Protein AF-D6WTX8-F1 (afdb_monomer_lite)

Structure (mmCIF, N/CA/C/O backbone):
data_AF-D6WTX8-F1
#
_entry.id   AF-D6WTX8-F1
#
loop_
_atom_site.group_PDB
_atom_site.id
_atom_site.type_symbol
_atom_site.label_atom_id
_atom_site.label_alt_id
_atom_site.label_comp_id
_atom_site.label_asym_id
_atom_site.label_entity_id
_atom_site.label_seq_id
_atom_site.pdbx_PDB_ins_code
_atom_site.Cartn_x
_atom_site.Cartn_y
_atom_site.Cartn_z
_atom_site.occupancy
_atom_site.B_iso_or_equiv
_atom_site.auth_seq_id
_atom_site.auth_comp_id
_atom_site.auth_asym_id
_atom_site.auth_atom_id
_atom_site.pdbx_PDB_model_num
ATOM 1 N N . MET A 1 1 ? -0.814 -11.747 -98.737 1.00 41.22 1 MET A N 1
ATOM 2 C CA . MET A 1 1 ? 0.647 -11.643 -98.522 1.00 41.22 1 MET A CA 1
ATOM 3 C C . MET A 1 1 ? 0.944 -10.181 -98.223 1.00 41.22 1 MET A C 1
ATOM 5 O O . MET A 1 1 ? 0.599 -9.370 -99.062 1.00 41.22 1 MET A O 1
ATOM 9 N N . ASN A 1 2 ? 1.437 -9.726 -97.072 1.00 35.12 2 ASN A N 1
ATOM 10 C CA . ASN A 1 2 ? 2.016 -10.358 -95.882 1.00 35.12 2 ASN A CA 1
ATOM 11 C C . ASN A 1 2 ? 1.618 -9.524 -94.640 1.00 35.12 2 ASN A C 1
ATOM 13 O O . ASN A 1 2 ? 1.500 -8.307 -94.771 1.00 35.12 2 ASN A O 1
ATOM 17 N N . PRO A 1 3 ? 1.412 -10.134 -93.459 1.00 41.69 3 PRO A N 1
ATOM 18 C CA . PRO A 1 3 ? 1.120 -9.404 -92.230 1.00 41.69 3 PRO A CA 1
ATOM 19 C C . PRO A 1 3 ? 2.399 -8.768 -91.671 1.00 41.69 3 PRO A C 1
ATOM 21 O O . PRO A 1 3 ? 3.391 -9.450 -91.414 1.00 41.69 3 PRO A O 1
ATOM 24 N N . THR A 1 4 ? 2.372 -7.453 -91.480 1.00 43.94 4 THR A N 1
ATOM 25 C CA . THR A 1 4 ? 3.429 -6.674 -90.830 1.00 43.94 4 THR A CA 1
ATOM 26 C C . THR A 1 4 ? 3.449 -7.023 -89.338 1.00 43.94 4 THR A C 1
ATOM 28 O O . T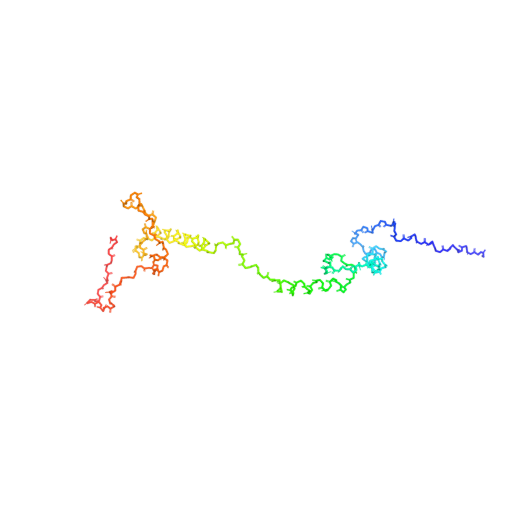HR A 1 4 ? 2.632 -6.536 -88.561 1.00 43.94 4 THR A O 1
ATOM 31 N N . HIS A 1 5 ? 4.338 -7.933 -88.938 1.00 50.25 5 HIS A N 1
ATOM 32 C CA . HIS A 1 5 ? 4.554 -8.289 -87.537 1.00 50.25 5 HIS A CA 1
ATOM 33 C C . HIS A 1 5 ? 5.386 -7.188 -86.866 1.00 50.25 5 HIS A C 1
ATOM 35 O O . HIS A 1 5 ? 6.580 -7.060 -87.130 1.00 50.25 5 HIS A O 1
ATOM 41 N N . TYR A 1 6 ? 4.750 -6.372 -86.027 1.00 44.41 6 TYR A N 1
ATOM 42 C CA . TYR A 1 6 ? 5.460 -5.450 -85.143 1.00 44.41 6 TYR A CA 1
ATOM 43 C C . TYR A 1 6 ? 5.974 -6.228 -83.921 1.00 44.41 6 TYR A C 1
ATOM 45 O O . TYR A 1 6 ? 5.208 -7.016 -83.358 1.00 44.41 6 TYR A O 1
ATOM 53 N N . PRO A 1 7 ? 7.238 -6.040 -83.495 1.00 47.56 7 PRO A N 1
ATOM 54 C CA . PRO A 1 7 ? 7.751 -6.715 -82.310 1.00 47.56 7 PRO A CA 1
ATOM 55 C C . PRO A 1 7 ? 6.982 -6.251 -81.062 1.00 47.56 7 PRO A C 1
ATOM 57 O O . PRO A 1 7 ? 6.573 -5.086 -81.000 1.00 47.56 7 PRO A O 1
ATOM 60 N N . PRO A 1 8 ? 6.779 -7.129 -80.060 1.00 54.62 8 PRO A N 1
ATOM 61 C CA . PRO A 1 8 ? 6.147 -6.737 -78.808 1.00 54.62 8 PRO A CA 1
ATOM 62 C C . PRO A 1 8 ? 6.948 -5.592 -78.187 1.00 54.62 8 PRO A C 1
ATOM 64 O O . PRO A 1 8 ? 8.168 -5.685 -78.038 1.00 54.62 8 PRO A O 1
ATOM 67 N N . ALA A 1 9 ? 6.254 -4.493 -77.878 1.00 51.19 9 ALA A N 1
ATOM 68 C CA . ALA A 1 9 ? 6.852 -3.329 -77.248 1.00 51.19 9 ALA A CA 1
ATOM 69 C C . ALA A 1 9 ? 7.628 -3.774 -76.003 1.00 51.19 9 ALA A C 1
ATOM 71 O O . ALA A 1 9 ? 7.082 -4.457 -75.136 1.00 51.19 9 ALA A O 1
ATOM 72 N N . ILE A 1 10 ? 8.904 -3.391 -75.934 1.00 52.38 10 ILE A N 1
ATOM 73 C CA . ILE A 1 10 ? 9.725 -3.528 -74.734 1.00 52.38 10 ILE A CA 1
ATOM 74 C C . ILE A 1 10 ? 8.992 -2.738 -73.652 1.00 52.38 10 ILE A C 1
ATOM 76 O O . ILE A 1 10 ? 8.965 -1.507 -73.690 1.00 52.38 10 ILE A O 1
ATOM 80 N N . THR A 1 11 ? 8.316 -3.437 -72.741 1.00 55.84 11 THR A N 1
ATOM 81 C CA . THR A 1 11 ? 7.625 -2.805 -71.619 1.00 55.84 11 THR A CA 1
ATOM 82 C C . THR A 1 11 ? 8.656 -1.985 -70.847 1.00 55.84 11 THR A C 1
ATOM 84 O O . THR A 1 11 ? 9.680 -2.556 -70.453 1.00 55.84 11 THR A O 1
ATOM 87 N N . PRO A 1 12 ? 8.447 -0.669 -70.666 1.00 48.75 12 PRO A N 1
ATOM 88 C CA . PRO A 1 12 ? 9.404 0.169 -69.965 1.00 48.75 12 PRO A CA 1
ATOM 89 C C . PRO A 1 12 ? 9.623 -0.401 -68.566 1.00 48.75 12 PRO A C 1
ATOM 91 O O . PRO A 1 12 ? 8.673 -0.760 -67.869 1.00 48.75 12 PRO A O 1
ATOM 94 N N . GLY A 1 13 ? 10.899 -0.551 -68.212 1.00 58.97 13 GLY A N 1
ATOM 95 C CA . GLY A 1 13 ? 11.323 -1.169 -66.968 1.00 58.97 13 GLY A CA 1
ATOM 96 C C . GLY A 1 13 ? 10.652 -0.541 -65.749 1.00 58.97 13 GLY A C 1
ATOM 97 O O . GLY A 1 13 ? 10.348 0.649 -65.719 1.00 58.97 13 GLY A O 1
ATOM 98 N N . PHE A 1 14 ? 10.482 -1.399 -64.750 1.00 51.75 14 PHE A N 1
ATOM 99 C CA . PHE A 1 14 ? 9.812 -1.293 -63.455 1.00 51.75 14 PHE A CA 1
ATOM 100 C C . PHE A 1 14 ? 9.832 0.080 -62.713 1.00 51.75 14 PHE A C 1
ATOM 102 O O . PHE A 1 14 ? 9.002 0.337 -61.848 1.00 51.75 14 PHE A O 1
ATOM 109 N N . MET A 1 15 ? 10.722 1.013 -63.050 1.00 48.97 15 MET A N 1
ATOM 110 C CA . MET A 1 15 ? 11.019 2.244 -62.297 1.00 48.97 15 MET A CA 1
ATOM 111 C C . MET A 1 15 ? 10.217 3.479 -62.761 1.00 48.97 15 MET A C 1
ATOM 113 O O . MET A 1 15 ? 10.764 4.575 -62.868 1.00 48.97 15 MET A O 1
ATOM 117 N N . GLY A 1 16 ? 8.928 3.320 -63.068 1.00 52.28 16 GLY A N 1
ATOM 118 C CA . GLY A 1 16 ? 8.083 4.444 -63.511 1.00 52.28 16 GLY A CA 1
ATOM 119 C C . GLY A 1 16 ? 6.596 4.143 -63.700 1.00 52.28 16 GLY A C 1
ATOM 120 O O . GLY A 1 16 ? 5.842 5.025 -64.106 1.00 52.28 16 GLY A O 1
ATOM 121 N N . VAL A 1 17 ? 6.155 2.915 -63.416 1.00 56.66 17 VAL A N 1
ATOM 122 C CA . VAL A 1 17 ? 4.743 2.532 -63.517 1.00 56.66 17 VAL A CA 1
ATOM 123 C C . VAL A 1 17 ? 4.066 2.808 -62.176 1.00 56.66 17 VAL A C 1
ATOM 125 O O . VAL A 1 17 ? 4.542 2.362 -61.132 1.00 56.66 17 VAL A O 1
ATOM 128 N N . SER A 1 18 ? 2.963 3.563 -62.196 1.00 54.81 18 SER A N 1
ATOM 129 C CA . SER A 1 18 ? 2.137 3.780 -61.003 1.00 54.81 18 SER A CA 1
ATOM 130 C C . SER A 1 18 ? 1.661 2.421 -60.474 1.00 54.81 18 SER A C 1
ATOM 132 O O . SER A 1 18 ? 1.170 1.621 -61.279 1.00 54.81 18 SER A O 1
ATOM 134 N N . PRO A 1 19 ? 1.812 2.120 -59.169 1.00 57.53 19 PRO A N 1
ATOM 135 C CA . PRO A 1 19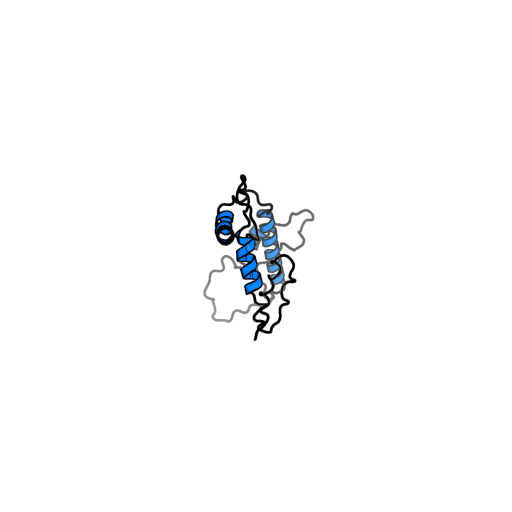 ? 1.370 0.843 -58.628 1.00 57.53 19 PRO A CA 1
ATOM 136 C C . PRO A 1 19 ? -0.117 0.626 -58.949 1.00 57.53 19 PRO A C 1
ATOM 138 O O . PRO A 1 19 ? -0.894 1.588 -58.915 1.00 57.53 19 PRO A O 1
ATOM 141 N N . PRO A 1 20 ? -0.531 -0.612 -59.275 1.00 59.06 20 PRO A N 1
ATOM 142 C CA . PRO A 1 20 ? -1.928 -0.890 -59.571 1.00 59.06 20 PRO A CA 1
ATOM 143 C C . PRO A 1 20 ? -2.787 -0.496 -58.363 1.00 59.06 20 PRO A C 1
ATOM 145 O O . PRO A 1 20 ? -2.469 -0.831 -57.220 1.00 59.06 20 PRO A O 1
ATOM 148 N N . HIS A 1 21 ? -3.858 0.260 -58.613 1.00 55.19 21 HIS A N 1
ATOM 149 C CA . HIS A 1 21 ? -4.823 0.616 -57.577 1.00 55.19 21 HIS A CA 1
ATOM 150 C C . HIS A 1 21 ? -5.510 -0.664 -57.093 1.00 55.19 21 HIS A C 1
ATOM 152 O O . HIS A 1 21 ? -5.748 -1.572 -57.887 1.00 55.19 21 HIS A O 1
ATOM 158 N N . SER A 1 22 ? -5.801 -0.765 -55.791 1.00 48.84 22 SER A N 1
ATOM 159 C CA . SER A 1 22 ? -6.440 -1.954 -55.223 1.00 48.84 22 SER A CA 1
ATOM 160 C C . SER A 1 22 ? -7.872 -2.079 -55.750 1.00 48.84 22 SER A C 1
ATOM 162 O O . SER A 1 22 ? -8.820 -1.577 -55.149 1.00 48.84 22 SER A O 1
ATOM 164 N N . SER A 1 23 ? -8.030 -2.715 -56.904 1.00 50.12 23 SER A N 1
ATOM 165 C CA . SER A 1 23 ? -9.325 -3.115 -57.427 1.00 50.12 23 SER A CA 1
ATOM 166 C C . SER A 1 23 ? -9.734 -4.411 -56.732 1.00 50.12 23 SER A C 1
ATOM 168 O O . SER A 1 23 ? -8.972 -5.374 -56.672 1.00 50.12 23 SER A O 1
ATOM 170 N N . THR A 1 24 ? -10.945 -4.448 -56.181 1.00 54.03 24 THR A N 1
ATOM 171 C CA . THR A 1 24 ? -11.583 -5.675 -55.673 1.00 54.03 24 THR A CA 1
ATOM 172 C C . THR A 1 24 ? -11.897 -6.670 -56.794 1.00 54.03 24 THR A C 1
ATOM 174 O O . THR A 1 24 ? -12.244 -7.819 -56.520 1.00 54.03 24 THR A O 1
ATOM 177 N N . TYR A 1 25 ? -11.761 -6.251 -58.054 1.00 52.72 25 TYR A N 1
ATOM 178 C CA . TYR A 1 25 ? -11.891 -7.104 -59.223 1.00 52.72 25 TYR A CA 1
ATOM 179 C C . TYR A 1 25 ? -10.549 -7.764 -59.544 1.00 52.72 25 TYR A C 1
ATOM 181 O O . TYR A 1 25 ? -9.503 -7.122 -59.511 1.00 52.72 25 TYR A O 1
ATOM 189 N N . ARG A 1 26 ? -10.577 -9.072 -59.828 1.00 53.00 26 ARG A N 1
ATOM 190 C CA . ARG A 1 26 ? -9.392 -9.895 -60.102 1.00 53.00 26 ARG A CA 1
ATOM 191 C C . ARG A 1 26 ? -8.774 -9.487 -61.447 1.00 53.00 26 ARG A C 1
ATOM 193 O O . ARG A 1 26 ? -8.987 -10.156 -62.454 1.00 53.00 26 ARG A O 1
ATOM 200 N N . ASP A 1 27 ? -8.027 -8.388 -61.450 1.00 52.47 27 ASP A N 1
ATOM 201 C CA . ASP A 1 27 ? -7.265 -7.933 -62.606 1.00 52.47 27 ASP A CA 1
ATOM 202 C C . ASP A 1 27 ? -6.103 -8.905 -62.866 1.00 52.47 27 ASP A C 1
ATOM 204 O O . ASP A 1 27 ? -5.248 -9.088 -61.992 1.00 52.47 27 ASP A O 1
ATOM 208 N N . PRO A 1 28 ? -6.019 -9.523 -64.058 1.00 52.81 28 PRO A N 1
ATOM 209 C CA . PRO A 1 28 ? -4.962 -10.484 -64.379 1.00 52.81 28 PRO A CA 1
ATOM 210 C C . PRO A 1 28 ? -3.565 -9.842 -64.410 1.00 52.81 28 PRO A C 1
ATOM 212 O O . PRO A 1 28 ? -2.572 -10.534 -64.199 1.00 52.81 28 PRO A O 1
ATOM 215 N N . ASN A 1 29 ? -3.492 -8.518 -64.591 1.00 51.09 29 ASN A N 1
ATOM 216 C CA . ASN A 1 29 ? -2.241 -7.760 -64.686 1.00 51.09 29 ASN A CA 1
ATOM 217 C C . ASN A 1 29 ? -1.962 -6.855 -63.469 1.00 51.09 29 ASN A C 1
ATOM 219 O O . ASN A 1 29 ? -0.891 -6.260 -63.391 1.00 51.09 29 ASN A O 1
ATOM 223 N N . GLY A 1 30 ? -2.902 -6.744 -62.523 1.00 55.56 30 GLY A N 1
ATOM 224 C CA . GLY A 1 30 ? -2.836 -5.830 -61.370 1.00 55.56 30 GLY A CA 1
ATOM 225 C C . GLY A 1 30 ? -2.748 -6.543 -60.020 1.00 55.56 30 GLY A C 1
ATOM 226 O O . GLY A 1 30 ? -3.145 -5.992 -58.999 1.00 55.56 30 GLY A O 1
ATOM 227 N N . SER A 1 31 ? -2.304 -7.799 -60.008 1.00 59.75 31 SER A N 1
ATOM 228 C CA . SER A 1 31 ? -2.349 -8.641 -58.812 1.00 59.75 31 SER A CA 1
ATOM 229 C C . SER A 1 31 ? -1.149 -8.411 -57.881 1.00 59.75 31 SER A C 1
ATOM 231 O O . SER A 1 31 ? -0.123 -7.868 -58.290 1.00 59.75 31 SER A O 1
ATOM 233 N N . MET A 1 32 ? -1.249 -8.903 -56.639 1.00 62.34 32 MET A N 1
ATOM 234 C CA . MET A 1 32 ? -0.165 -9.030 -55.644 1.00 62.34 32 MET A CA 1
ATOM 235 C C . MET A 1 32 ? 1.184 -9.494 -56.245 1.00 62.34 32 MET A C 1
ATOM 237 O O . MET A 1 32 ? 2.244 -9.157 -55.715 1.00 62.34 32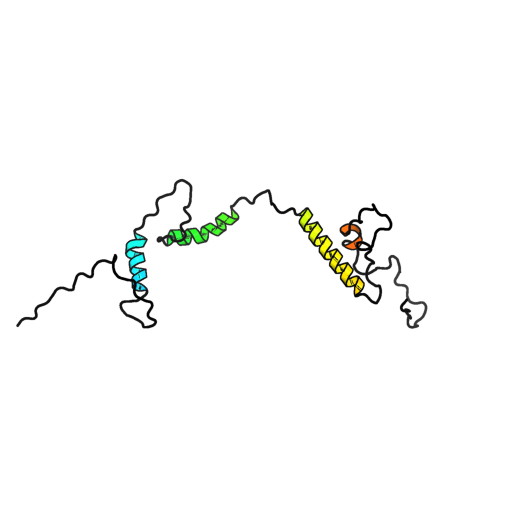 MET A O 1
ATOM 241 N N . SER A 1 33 ? 1.153 -10.209 -57.377 1.00 63.69 33 SER A N 1
ATOM 242 C CA . SER A 1 33 ? 2.321 -10.562 -58.189 1.00 63.69 33 SER A CA 1
ATOM 243 C C . SER A 1 33 ? 3.214 -9.370 -58.556 1.00 63.69 33 SER A C 1
ATOM 245 O O . SER A 1 33 ? 4.428 -9.536 -58.580 1.00 63.69 33 SER A O 1
ATOM 247 N N . TYR A 1 34 ? 2.666 -8.169 -58.776 1.00 69.75 34 TYR A N 1
ATOM 248 C CA . TYR A 1 34 ? 3.445 -6.951 -59.038 1.00 69.75 34 TYR A CA 1
ATOM 249 C C . TYR A 1 34 ? 4.419 -6.649 -57.890 1.00 69.75 34 TYR A C 1
ATOM 251 O O . TYR A 1 34 ? 5.629 -6.536 -58.093 1.00 69.75 34 TYR A O 1
ATOM 259 N N . PHE A 1 35 ? 3.902 -6.594 -56.661 1.00 68.38 35 PHE A N 1
ATOM 260 C CA . PHE A 1 35 ? 4.707 -6.315 -55.472 1.00 68.38 35 PHE A CA 1
ATOM 261 C C . PHE A 1 35 ? 5.638 -7.480 -55.121 1.00 68.38 35 PHE A C 1
ATOM 263 O O . PHE A 1 35 ? 6.759 -7.258 -54.664 1.00 68.38 35 PHE A O 1
ATOM 270 N N . GLN A 1 36 ? 5.203 -8.719 -55.365 1.00 69.81 36 GLN A N 1
ATOM 271 C CA . GLN A 1 36 ? 6.034 -9.908 -55.167 1.00 69.81 36 GLN A CA 1
ATOM 272 C C . GLN A 1 36 ? 7.216 -9.945 -56.143 1.00 69.81 36 GLN A C 1
ATOM 274 O O . GLN A 1 36 ? 8.345 -10.165 -55.712 1.00 69.81 36 GLN A O 1
ATOM 279 N N . ASN A 1 37 ? 6.992 -9.658 -57.428 1.00 70.88 37 ASN A N 1
ATOM 280 C CA . ASN A 1 37 ? 8.046 -9.614 -58.441 1.00 70.88 37 ASN A CA 1
ATOM 281 C C . ASN A 1 37 ? 9.038 -8.486 -58.160 1.00 70.88 37 ASN A C 1
ATOM 283 O O . ASN A 1 37 ? 10.241 -8.729 -58.174 1.00 70.88 37 ASN A O 1
ATOM 287 N N . TYR A 1 38 ? 8.557 -7.295 -57.790 1.00 72.31 38 TYR A N 1
ATOM 288 C CA . TYR A 1 38 ? 9.440 -6.203 -57.375 1.00 72.31 38 TYR A CA 1
ATOM 289 C C . TYR A 1 38 ? 10.336 -6.588 -56.203 1.00 72.31 38 TYR A C 1
ATOM 291 O O . TYR A 1 38 ? 11.547 -6.352 -56.207 1.00 72.31 38 TYR A O 1
ATOM 299 N N . ARG A 1 39 ? 9.729 -7.201 -55.182 1.00 69.62 39 ARG A N 1
ATOM 300 C CA . ARG A 1 39 ? 10.445 -7.641 -53.992 1.00 69.62 39 ARG A CA 1
ATOM 301 C C . ARG A 1 39 ? 11.495 -8.697 -54.345 1.00 69.62 39 ARG A C 1
ATOM 303 O O . ARG A 1 39 ? 12.624 -8.621 -53.867 1.00 69.62 39 ARG A O 1
ATOM 310 N N . ASN A 1 40 ? 11.146 -9.637 -55.215 1.00 69.38 40 ASN A N 1
ATOM 311 C CA . ASN A 1 40 ? 12.044 -10.699 -55.651 1.00 69.38 40 ASN A CA 1
ATOM 312 C C . ASN A 1 40 ? 13.152 -10.205 -56.587 1.00 69.38 40 ASN A C 1
ATOM 314 O O . ASN A 1 40 ? 14.225 -10.800 -56.594 1.00 69.38 40 ASN A O 1
ATOM 318 N N . GLU A 1 41 ? 12.934 -9.138 -57.354 1.00 73.31 41 GLU A N 1
ATOM 319 C CA . GLU A 1 41 ? 13.908 -8.644 -58.331 1.00 73.31 41 GLU A CA 1
ATOM 320 C C . GLU A 1 41 ? 14.829 -7.552 -57.772 1.00 73.31 41 GLU A C 1
ATOM 322 O O . GLU A 1 41 ? 16.037 -7.591 -58.000 1.00 73.31 41 GLU A O 1
ATOM 327 N N . HIS A 1 42 ? 14.284 -6.584 -57.034 1.00 71.94 42 HIS A N 1
ATOM 328 C CA . HIS A 1 42 ? 15.024 -5.397 -56.598 1.00 71.94 42 HIS A CA 1
ATOM 329 C C . HIS A 1 42 ? 15.375 -5.432 -55.113 1.00 71.94 42 HIS A C 1
ATOM 331 O O . HIS A 1 42 ? 16.513 -5.143 -54.744 1.00 71.94 42 HIS A O 1
ATOM 337 N N . LEU A 1 43 ? 14.424 -5.812 -54.257 1.00 67.81 43 LEU A N 1
ATOM 338 C CA . LEU A 1 43 ? 14.655 -5.846 -52.813 1.00 67.81 43 LEU A CA 1
ATOM 339 C C . LEU A 1 43 ? 15.584 -7.008 -52.422 1.00 67.81 43 LEU A C 1
ATOM 341 O O . LEU A 1 43 ? 16.463 -6.825 -51.585 1.00 67.81 43 LEU A O 1
ATOM 345 N N . SER A 1 44 ? 15.475 -8.169 -53.075 1.00 65.44 44 SER A N 1
ATOM 346 C CA . SER A 1 44 ? 16.376 -9.318 -52.860 1.00 65.44 44 SER A CA 1
ATOM 347 C C . SER A 1 44 ? 17.858 -9.001 -53.122 1.00 65.44 44 SER A C 1
ATOM 349 O O . SER A 1 44 ? 18.733 -9.564 -52.464 1.00 65.44 44 SER A O 1
ATOM 351 N N . ARG A 1 45 ? 18.141 -8.075 -54.051 1.00 69.44 45 ARG A N 1
ATOM 352 C CA . ARG A 1 45 ? 19.495 -7.636 -54.424 1.00 69.44 45 ARG A CA 1
ATOM 353 C C . ARG A 1 45 ? 20.069 -6.585 -53.473 1.00 69.44 45 ARG A C 1
ATOM 355 O O . ARG A 1 45 ? 21.255 -6.276 -53.563 1.00 69.44 45 ARG A O 1
ATOM 362 N N . MET A 1 46 ? 19.267 -6.021 -52.567 1.00 68.81 46 MET A N 1
ATOM 363 C CA . MET A 1 46 ? 19.772 -5.068 -51.583 1.00 68.81 46 MET A CA 1
ATOM 364 C C . MET A 1 46 ? 20.689 -5.779 -50.581 1.00 68.81 46 MET A C 1
ATOM 366 O O . MET A 1 46 ? 20.273 -6.633 -49.793 1.00 68.81 46 MET A O 1
ATOM 370 N N . HIS A 1 47 ? 21.962 -5.399 -50.597 1.00 64.19 47 HIS A N 1
ATOM 371 C CA . HIS A 1 47 ? 22.924 -5.805 -49.585 1.00 64.19 47 HIS A CA 1
ATOM 372 C C . HIS A 1 47 ? 22.815 -4.867 -48.379 1.00 64.19 47 HIS A C 1
ATOM 374 O O . HIS A 1 47 ? 23.083 -3.675 -48.486 1.00 64.19 47 HIS A O 1
ATOM 380 N N . SER A 1 48 ? 22.434 -5.406 -47.219 1.00 63.69 48 SER A N 1
ATOM 381 C CA . SER A 1 48 ? 22.667 -4.736 -45.940 1.00 63.69 48 SER A CA 1
ATOM 382 C C . SER A 1 48 ? 24.169 -4.755 -45.653 1.00 63.69 48 SER A C 1
ATOM 384 O O . SER A 1 48 ? 24.793 -5.815 -45.748 1.00 63.69 48 SER A O 1
ATOM 386 N N . LEU A 1 49 ? 24.749 -3.604 -45.322 1.00 62.03 49 LEU A N 1
ATOM 387 C CA . LEU A 1 49 ? 26.156 -3.525 -44.932 1.00 62.03 49 LEU A CA 1
ATOM 388 C C . LEU A 1 49 ? 26.382 -4.322 -43.634 1.00 62.03 49 LEU A C 1
ATOM 390 O O . LEU A 1 49 ? 25.512 -4.289 -42.760 1.00 62.03 49 LEU A O 1
ATOM 394 N N . PRO A 1 50 ? 27.512 -5.037 -43.483 1.00 57.16 50 PRO A N 1
ATOM 395 C CA . PRO A 1 50 ? 27.883 -5.604 -42.193 1.00 57.16 50 PRO A CA 1
ATOM 396 C C . PRO A 1 50 ? 28.135 -4.451 -41.213 1.00 57.16 50 PRO A C 1
ATOM 398 O O . PRO A 1 50 ? 28.906 -3.540 -41.508 1.00 57.16 50 PRO A O 1
ATOM 401 N N . TYR A 1 51 ? 27.454 -4.460 -40.069 1.00 63.97 51 TYR A N 1
ATOM 402 C CA . TYR A 1 51 ? 27.657 -3.467 -39.017 1.00 63.97 51 TYR A CA 1
ATOM 403 C C . TYR A 1 51 ? 28.573 -4.044 -37.947 1.00 63.97 51 TYR A C 1
ATOM 405 O O . TYR A 1 51 ? 28.283 -5.073 -37.346 1.00 63.97 51 TYR A O 1
ATOM 413 N N . GLU A 1 52 ? 29.699 -3.376 -37.723 1.00 64.75 52 GLU A N 1
ATOM 414 C CA . GLU A 1 52 ? 30.762 -3.863 -36.838 1.00 64.75 52 GLU A CA 1
ATOM 415 C C . GLU A 1 52 ? 30.388 -3.810 -35.349 1.00 64.75 52 GLU A C 1
ATOM 417 O O . GLU A 1 52 ? 31.003 -4.489 -34.533 1.00 64.75 52 GLU A O 1
ATOM 422 N N . TRP A 1 53 ? 29.353 -3.047 -34.985 1.00 65.31 53 TRP A N 1
ATOM 423 C CA . TRP A 1 53 ? 28.929 -2.849 -33.594 1.00 65.31 53 TRP A CA 1
ATOM 424 C C . TRP A 1 53 ? 27.684 -3.666 -33.209 1.00 65.31 53 TRP A C 1
ATOM 426 O O . TRP A 1 53 ? 27.075 -3.412 -32.169 1.00 65.31 53 TRP A O 1
ATOM 436 N N . GLY A 1 54 ? 27.306 -4.657 -34.025 1.00 63.28 54 GLY A N 1
ATOM 437 C CA . GLY A 1 54 ? 26.272 -5.644 -33.700 1.00 63.28 54 GLY A CA 1
ATOM 438 C C . GLY A 1 54 ? 25.183 -5.795 -34.762 1.00 63.28 54 GLY A C 1
ATOM 439 O O . GLY A 1 54 ? 25.367 -5.462 -35.929 1.00 63.28 54 GLY A O 1
ATOM 440 N N . ASP A 1 55 ? 24.023 -6.308 -34.353 1.00 60.97 55 ASP A N 1
ATOM 441 C CA . ASP A 1 55 ? 22.878 -6.457 -35.252 1.00 60.97 55 ASP A CA 1
ATOM 442 C C . ASP A 1 55 ? 22.199 -5.104 -35.487 1.00 60.97 55 ASP A C 1
ATOM 444 O O . ASP A 1 55 ? 21.660 -4.485 -34.562 1.00 60.97 55 ASP A O 1
ATOM 448 N N . ILE A 1 56 ? 22.171 -4.661 -36.746 1.00 61.44 56 ILE A N 1
ATOM 449 C CA . ILE A 1 56 ? 21.295 -3.567 -37.164 1.00 61.44 56 ILE A CA 1
ATOM 450 C C . ILE A 1 56 ? 19.865 -4.109 -37.109 1.00 61.44 56 ILE A C 1
ATOM 452 O O . ILE A 1 56 ? 19.484 -4.958 -37.918 1.00 61.44 56 ILE A O 1
ATOM 456 N N . HIS A 1 57 ? 19.054 -3.630 -36.168 1.00 59.25 57 HIS A N 1
ATOM 457 C CA . HIS A 1 57 ? 17.626 -3.926 -36.180 1.00 59.25 57 HIS A CA 1
ATOM 458 C C . HIS A 1 57 ? 16.977 -3.175 -37.349 1.00 59.25 57 HIS A C 1
ATOM 460 O O . HIS A 1 57 ? 16.599 -2.010 -37.235 1.00 59.25 57 HIS A O 1
ATO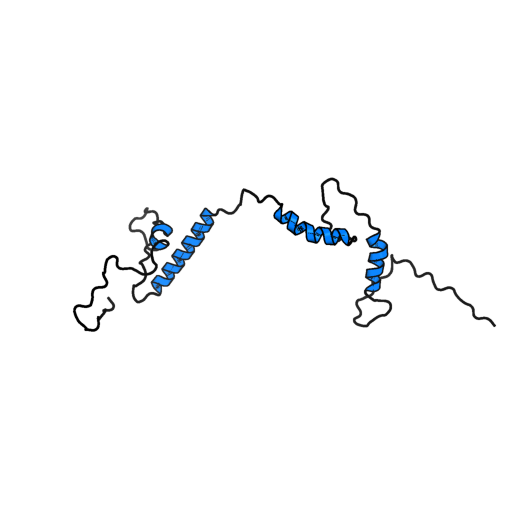M 466 N N . ILE A 1 58 ? 16.891 -3.838 -38.499 1.00 62.44 58 ILE A N 1
ATOM 467 C CA . ILE A 1 58 ? 16.195 -3.325 -39.677 1.00 62.44 58 ILE A CA 1
ATOM 468 C C . ILE A 1 58 ? 14.770 -3.880 -39.631 1.00 62.44 58 ILE A C 1
ATOM 470 O O . ILE A 1 58 ? 14.548 -5.048 -39.953 1.00 62.44 58 ILE A O 1
ATOM 474 N N . GLU A 1 59 ? 13.810 -3.039 -39.236 1.00 59.16 59 GLU A N 1
ATOM 475 C CA . GLU A 1 59 ? 12.378 -3.389 -39.177 1.00 59.16 59 GLU A CA 1
ATOM 476 C C . GLU A 1 59 ? 11.860 -3.932 -40.515 1.00 59.16 59 GLU A C 1
ATOM 478 O O . GLU A 1 59 ? 11.087 -4.887 -40.559 1.00 59.16 59 GLU A O 1
ATOM 483 N N . TYR A 1 60 ? 12.354 -3.366 -41.617 1.00 59.81 60 TYR A N 1
ATOM 484 C CA . TYR A 1 60 ? 11.970 -3.728 -42.975 1.00 59.81 60 TYR A CA 1
ATOM 485 C C . TYR A 1 60 ? 13.180 -4.239 -43.753 1.00 59.81 60 TYR A C 1
ATOM 487 O O . TYR A 1 60 ? 13.702 -3.571 -44.644 1.00 59.81 60 TYR A O 1
ATOM 495 N N . THR A 1 61 ? 13.660 -5.433 -43.398 1.00 65.38 61 THR A N 1
ATOM 496 C CA . THR A 1 61 ? 14.694 -6.108 -44.190 1.00 65.38 61 THR A CA 1
ATOM 497 C C . THR A 1 61 ? 14.075 -6.837 -45.391 1.00 65.38 61 THR A C 1
ATOM 499 O O . THR A 1 61 ? 13.042 -7.512 -45.269 1.00 65.38 61 THR A O 1
ATOM 502 N N . PRO A 1 62 ? 14.685 -6.728 -46.580 1.00 64.75 62 PRO A N 1
ATOM 503 C CA . PRO A 1 62 ? 14.226 -7.460 -47.747 1.00 64.75 62 PRO A CA 1
ATOM 504 C C . PRO A 1 62 ? 14.646 -8.937 -47.729 1.00 64.75 62 PRO A C 1
ATOM 506 O O . PRO A 1 62 ? 14.049 -9.746 -48.441 1.00 64.75 62 PRO A O 1
ATOM 509 N N . LYS A 1 63 ? 15.620 -9.310 -46.885 1.00 67.69 63 LYS A N 1
ATOM 510 C CA . LYS A 1 63 ? 16.083 -10.692 -46.708 1.00 67.69 63 LYS A CA 1
ATOM 511 C C . LYS A 1 63 ? 15.212 -11.420 -45.687 1.00 67.69 63 LYS A C 1
ATOM 513 O O . LYS A 1 63 ? 15.161 -11.031 -44.520 1.00 67.69 63 LYS A O 1
ATOM 518 N N . ALA A 1 64 ? 14.559 -12.494 -46.128 1.00 68.81 64 ALA A N 1
ATOM 519 C CA . ALA A 1 64 ? 13.680 -13.305 -45.285 1.00 68.81 64 ALA A CA 1
ATOM 520 C C . ALA A 1 64 ? 14.419 -13.905 -44.076 1.00 68.81 64 ALA A C 1
ATOM 522 O O . ALA A 1 64 ? 13.884 -13.882 -42.970 1.00 68.81 64 ALA A O 1
ATOM 523 N N . ASP A 1 65 ? 15.666 -14.342 -44.262 1.00 69.69 65 ASP A N 1
ATOM 524 C CA . ASP A 1 65 ? 16.477 -14.948 -43.198 1.00 69.69 65 ASP A CA 1
ATOM 525 C C . ASP A 1 65 ? 16.729 -13.974 -42.041 1.00 69.69 65 ASP A C 1
ATOM 527 O O . ASP A 1 65 ? 16.576 -14.336 -40.879 1.00 69.69 65 ASP A O 1
ATOM 531 N N . ILE A 1 66 ? 17.026 -12.706 -42.351 1.00 69.25 66 ILE A N 1
ATOM 532 C CA . ILE A 1 66 ? 17.237 -11.650 -41.349 1.00 69.25 66 ILE A CA 1
ATOM 533 C C . ILE A 1 66 ? 15.913 -11.300 -40.651 1.00 69.25 66 ILE A C 1
ATOM 535 O O . ILE A 1 66 ? 15.894 -11.058 -39.448 1.00 69.25 66 ILE A O 1
ATOM 539 N N . ALA A 1 67 ? 14.788 -11.307 -41.374 1.00 69.19 67 ALA A N 1
ATOM 540 C CA . ALA A 1 67 ? 13.474 -11.036 -40.786 1.00 69.19 67 ALA A CA 1
ATOM 541 C C . ALA A 1 67 ? 13.063 -12.124 -39.778 1.00 69.19 67 ALA A C 1
ATOM 543 O O . ALA A 1 67 ? 12.539 -11.824 -38.702 1.00 69.19 67 ALA A O 1
ATOM 544 N N . LEU A 1 68 ? 13.325 -13.389 -40.120 1.00 70.00 68 LEU A N 1
ATOM 545 C CA . LEU A 1 68 ? 13.106 -14.535 -39.240 1.00 70.00 68 LEU A CA 1
ATOM 546 C C . LEU A 1 68 ? 14.046 -14.484 -38.032 1.00 70.00 68 LEU A C 1
ATOM 548 O O . LEU A 1 68 ? 13.592 -14.660 -36.900 1.00 70.00 68 LEU A O 1
ATOM 552 N N . LEU A 1 69 ? 15.322 -14.173 -38.268 1.00 69.06 69 LEU A N 1
ATOM 553 C CA . LEU A 1 69 ? 16.337 -14.031 -37.231 1.00 69.06 69 LEU A CA 1
ATOM 554 C C . LEU A 1 69 ? 15.970 -12.928 -36.228 1.00 69.06 69 LEU A C 1
ATOM 556 O O . LEU A 1 69 ? 15.976 -13.184 -35.030 1.00 69.06 69 LEU A O 1
ATOM 560 N N . ASN A 1 70 ? 15.539 -11.749 -36.689 1.00 67.38 70 ASN A N 1
ATOM 561 C CA . ASN A 1 70 ? 15.087 -10.658 -35.818 1.00 67.38 70 ASN A CA 1
ATOM 562 C C . ASN A 1 70 ? 13.926 -11.094 -34.911 1.00 67.38 70 ASN A C 1
ATOM 564 O O . ASN A 1 70 ? 13.919 -10.792 -33.720 1.00 67.38 70 ASN A O 1
ATOM 568 N N . LYS A 1 71 ? 12.958 -11.855 -35.440 1.00 67.69 71 LYS A N 1
ATOM 569 C CA . LYS A 1 71 ? 11.806 -12.329 -34.657 1.00 67.69 71 LYS A CA 1
ATOM 570 C C . LYS A 1 71 ? 12.211 -13.307 -33.550 1.00 67.69 71 LYS A C 1
ATOM 572 O O . LYS A 1 71 ? 11.683 -13.210 -32.445 1.00 67.69 71 LYS A O 1
ATOM 577 N N . VAL A 1 72 ? 13.116 -14.240 -33.845 1.00 68.06 72 VAL A N 1
ATOM 578 C CA . VAL A 1 72 ? 13.586 -15.253 -32.883 1.00 68.06 72 VAL A CA 1
ATOM 579 C C . VAL A 1 72 ? 14.546 -14.633 -31.864 1.00 68.06 72 VAL A C 1
ATOM 581 O O . VAL A 1 72 ? 14.402 -14.858 -30.663 1.00 68.06 72 VAL A O 1
ATOM 584 N N . ASN A 1 73 ? 15.462 -13.779 -32.322 1.00 66.88 73 ASN A N 1
ATOM 585 C CA . ASN A 1 73 ? 16.494 -13.168 -31.489 1.00 66.88 73 ASN A CA 1
ATOM 586 C C . ASN A 1 73 ? 15.935 -12.186 -30.464 1.00 66.88 73 ASN A C 1
ATOM 588 O O . ASN A 1 73 ? 16.561 -11.988 -29.427 1.00 66.88 73 ASN A O 1
ATOM 592 N N . ASN A 1 74 ? 14.777 -11.572 -30.716 1.00 68.56 74 ASN A N 1
ATOM 593 C CA . ASN A 1 74 ? 14.215 -10.590 -29.795 1.00 68.56 74 ASN A CA 1
ATOM 594 C C . ASN A 1 74 ? 13.948 -11.193 -28.411 1.00 68.56 74 ASN A C 1
ATOM 596 O O . ASN A 1 74 ? 14.361 -10.605 -27.416 1.00 68.56 74 ASN A O 1
ATOM 600 N N . LEU A 1 75 ? 13.335 -12.379 -28.330 1.00 74.19 75 LEU A N 1
ATOM 601 C CA . LEU A 1 75 ? 13.034 -13.012 -27.042 1.00 74.19 75 LEU A CA 1
ATOM 602 C C . LEU A 1 75 ? 14.312 -13.397 -26.285 1.00 74.19 75 LEU A C 1
ATOM 604 O O . LEU A 1 75 ? 14.472 -13.032 -25.122 1.00 74.19 75 LEU A O 1
ATOM 608 N N . ASP A 1 76 ? 15.243 -14.067 -26.961 1.00 78.44 76 ASP A N 1
ATOM 609 C CA . ASP A 1 76 ? 16.524 -14.466 -26.373 1.00 78.44 76 ASP A CA 1
ATOM 610 C C . ASP A 1 76 ? 17.351 -13.255 -25.926 1.00 78.44 76 ASP A C 1
ATOM 612 O O . ASP A 1 76 ? 17.977 -13.280 -24.864 1.00 78.44 76 ASP A O 1
ATOM 616 N N . LYS A 1 77 ? 17.322 -12.164 -26.695 1.00 76.81 77 LYS A N 1
ATOM 617 C CA . LYS A 1 77 ? 17.964 -10.893 -26.345 1.00 76.81 77 LYS A CA 1
ATOM 618 C C . LYS A 1 77 ? 17.307 -10.249 -25.127 1.00 76.81 77 LYS A C 1
ATOM 620 O O . LYS A 1 77 ? 18.030 -9.795 -24.246 1.00 76.81 77 LYS A O 1
ATOM 625 N N . PHE A 1 78 ? 15.975 -10.241 -25.042 1.00 75.50 78 PHE A N 1
ATOM 626 C CA . PHE A 1 78 ? 15.249 -9.741 -23.869 1.00 75.50 78 PHE A CA 1
ATOM 627 C C . PHE A 1 78 ? 15.582 -10.543 -22.605 1.00 75.50 78 PHE A C 1
ATOM 629 O O . PHE A 1 78 ? 15.804 -9.947 -21.554 1.00 75.50 78 PHE A O 1
ATOM 636 N N . ILE A 1 79 ? 15.676 -11.873 -22.704 1.00 81.94 79 ILE A N 1
ATOM 637 C CA . ILE A 1 79 ? 16.023 -12.752 -21.574 1.00 81.94 79 ILE A CA 1
ATOM 638 C C . ILE A 1 79 ? 17.477 -12.540 -21.129 1.00 81.94 79 ILE A C 1
ATOM 640 O O . ILE A 1 79 ? 17.763 -12.521 -19.933 1.00 81.94 79 ILE A O 1
ATOM 644 N N . ARG A 1 80 ? 18.403 -12.370 -22.080 1.00 82.38 80 ARG A N 1
ATOM 645 C CA . ARG A 1 80 ? 19.832 -12.137 -21.804 1.00 82.38 80 ARG A CA 1
ATOM 646 C C . ARG A 1 80 ? 20.140 -10.704 -21.374 1.00 82.38 80 ARG A C 1
ATOM 648 O O . ARG A 1 80 ? 21.249 -10.452 -20.902 1.00 82.38 80 ARG A O 1
ATOM 655 N N . MET A 1 81 ? 19.207 -9.766 -21.553 1.00 80.00 81 MET A N 1
ATOM 656 C CA . MET A 1 81 ? 19.416 -8.376 -21.169 1.00 80.00 81 MET A CA 1
ATOM 657 C C . MET A 1 81 ? 19.600 -8.300 -19.646 1.00 80.00 81 MET A C 1
ATOM 659 O O . MET A 1 81 ? 18.753 -8.808 -18.903 1.00 80.00 81 MET A O 1
ATOM 663 N N . PRO A 1 82 ? 20.692 -7.687 -19.151 1.00 81.56 82 PRO A N 1
ATOM 664 C CA . PRO A 1 82 ? 20.894 -7.541 -17.721 1.00 81.56 82 PRO A CA 1
ATOM 665 C C . PRO A 1 82 ? 19.750 -6.709 -17.150 1.00 81.56 82 PRO A C 1
ATOM 667 O O . PRO A 1 82 ? 19.507 -5.579 -17.577 1.00 81.56 82 PRO A O 1
ATOM 670 N N . GLN A 1 83 ? 19.038 -7.277 -16.183 1.00 74.31 83 GLN A N 1
ATOM 671 C CA . GLN A 1 83 ? 18.008 -6.540 -15.468 1.00 74.31 83 GLN A CA 1
ATOM 672 C C . GLN A 1 83 ? 18.684 -5.430 -14.661 1.00 74.31 83 GLN A C 1
ATOM 674 O O . GLN A 1 83 ? 19.698 -5.666 -13.993 1.00 74.31 83 GLN A O 1
ATOM 679 N N . SER A 1 84 ? 18.148 -4.211 -14.746 1.00 79.00 84 SER A N 1
ATOM 680 C CA . SER A 1 84 ? 18.664 -3.098 -13.951 1.00 79.00 84 SER A CA 1
ATOM 681 C C . SER A 1 84 ? 18.588 -3.465 -12.471 1.00 79.00 84 SER A C 1
ATOM 683 O O . SER A 1 84 ? 17.530 -3.840 -11.972 1.00 79.00 84 SER A O 1
ATOM 685 N N . ARG A 1 85 ? 19.710 -3.333 -11.758 1.00 75.12 85 ARG A N 1
ATOM 686 C CA . ARG A 1 85 ? 19.754 -3.524 -10.298 1.00 75.12 85 ARG A CA 1
ATOM 687 C C . ARG A 1 85 ? 19.007 -2.426 -9.549 1.00 75.12 85 ARG A C 1
ATOM 689 O O . ARG A 1 85 ? 18.629 -2.622 -8.401 1.00 75.12 85 ARG A O 1
ATOM 696 N N . PHE A 1 86 ? 18.829 -1.279 -10.196 1.00 78.81 86 PHE A N 1
ATOM 697 C CA . PHE A 1 86 ? 18.162 -0.121 -9.632 1.00 78.81 86 PHE A CA 1
ATOM 698 C C . PHE A 1 86 ? 16.838 0.079 -10.350 1.00 78.81 86 PHE A C 1
ATOM 700 O O . PHE A 1 86 ? 16.786 0.276 -11.568 1.00 78.81 86 PHE A O 1
ATOM 707 N N . THR A 1 87 ? 15.765 0.021 -9.580 1.00 81.25 87 THR A N 1
ATOM 708 C CA . THR A 1 87 ? 14.431 0.393 -10.020 1.00 81.25 87 THR A CA 1
ATOM 709 C C . THR A 1 87 ? 14.143 1.799 -9.520 1.00 81.25 87 THR A C 1
ATOM 711 O O . THR A 1 87 ? 14.430 2.119 -8.372 1.00 81.25 87 THR A O 1
ATOM 714 N N . MET A 1 88 ? 13.529 2.639 -10.355 1.00 85.31 88 MET A N 1
ATOM 715 C CA . MET A 1 88 ? 12.968 3.916 -9.884 1.00 85.31 88 MET A CA 1
ATOM 716 C C . MET A 1 88 ? 11.724 3.727 -9.001 1.00 85.31 88 MET A C 1
ATOM 718 O O . MET A 1 88 ? 11.204 4.689 -8.447 1.00 85.31 88 MET A O 1
ATOM 722 N N . LEU A 1 89 ? 11.235 2.490 -8.895 1.00 86.25 89 LEU A N 1
ATOM 723 C CA . LEU A 1 89 ? 10.134 2.117 -8.024 1.00 86.25 89 LEU A CA 1
ATOM 724 C C . LEU A 1 89 ? 10.648 1.924 -6.599 1.00 86.25 89 LEU A C 1
ATOM 726 O O . LEU A 1 89 ? 11.449 1.024 -6.339 1.00 86.25 89 LEU A O 1
ATOM 730 N N . ASP A 1 90 ? 10.147 2.756 -5.691 1.00 90.50 90 ASP A N 1
ATOM 731 C CA . ASP A 1 90 ? 10.294 2.566 -4.255 1.00 90.50 90 ASP A CA 1
ATOM 732 C C . ASP A 1 90 ? 9.229 1.574 -3.770 1.00 90.50 90 ASP A C 1
ATOM 734 O O . ASP A 1 90 ? 8.051 1.902 -3.607 1.00 90.50 90 ASP A O 1
ATOM 738 N N . VAL A 1 91 ? 9.657 0.329 -3.564 1.00 89.44 91 VAL A N 1
ATOM 739 C CA . VAL A 1 91 ? 8.791 -0.768 -3.109 1.00 89.44 91 VAL A CA 1
ATOM 740 C C . VAL A 1 91 ? 8.218 -0.490 -1.716 1.00 89.44 91 VAL A C 1
ATOM 742 O O . VAL A 1 91 ? 7.086 -0.885 -1.436 1.00 89.44 91 VAL A O 1
ATOM 745 N N . GLY A 1 92 ? 8.966 0.205 -0.851 1.00 90.12 92 GLY A N 1
ATOM 746 C CA . GLY A 1 92 ? 8.499 0.574 0.485 1.00 90.12 92 GLY A CA 1
ATOM 747 C C . GLY A 1 92 ? 7.336 1.551 0.394 1.00 90.12 92 GLY A C 1
ATOM 748 O O . GLY A 1 92 ? 6.261 1.293 0.939 1.00 90.12 92 GLY A O 1
ATOM 749 N N . ARG A 1 93 ? 7.507 2.608 -0.405 1.00 90.06 93 ARG A N 1
ATOM 750 C CA . ARG A 1 93 ? 6.448 3.593 -0.646 1.00 90.06 93 ARG A CA 1
ATOM 751 C C . ARG A 1 93 ? 5.210 2.973 -1.290 1.00 90.06 93 ARG A C 1
ATOM 753 O O . ARG A 1 93 ? 4.092 3.324 -0.920 1.00 90.06 93 ARG A O 1
ATOM 760 N N . GLN A 1 94 ? 5.393 2.047 -2.230 1.00 92.81 94 GLN A N 1
ATOM 761 C CA . GLN A 1 94 ? 4.278 1.342 -2.863 1.00 92.81 94 GLN A CA 1
ATOM 762 C C . GLN A 1 94 ? 3.466 0.548 -1.832 1.00 92.81 94 GLN A C 1
ATOM 764 O O . GLN A 1 94 ? 2.242 0.655 -1.793 1.00 92.81 94 GLN A O 1
ATOM 769 N N . LYS A 1 95 ? 4.152 -0.177 -0.941 1.00 91.12 95 LYS A N 1
ATOM 770 C CA . LYS A 1 95 ? 3.510 -0.937 0.133 1.00 91.12 95 LYS A CA 1
ATOM 771 C C . LYS A 1 95 ? 2.728 -0.036 1.091 1.00 91.12 95 LYS A C 1
ATOM 773 O O . LYS A 1 95 ? 1.613 -0.381 1.457 1.00 91.12 95 LYS A O 1
ATOM 778 N N . GLU A 1 96 ? 3.269 1.121 1.466 1.00 89.56 96 GLU A N 1
ATOM 779 C CA . GLU A 1 96 ? 2.550 2.082 2.316 1.00 89.56 96 GLU A CA 1
ATOM 780 C C . GLU A 1 96 ? 1.248 2.575 1.672 1.00 89.56 96 GLU A C 1
ATOM 782 O O . GLU A 1 96 ? 0.241 2.750 2.358 1.00 89.56 96 GLU A O 1
ATOM 787 N N . ILE A 1 97 ? 1.261 2.818 0.356 1.00 91.94 97 ILE A N 1
ATOM 788 C CA . ILE A 1 97 ? 0.070 3.239 -0.394 1.00 91.94 97 ILE A CA 1
ATOM 789 C C . ILE A 1 97 ? -0.981 2.125 -0.385 1.00 91.94 97 ILE A C 1
ATOM 791 O O . ILE A 1 97 ? -2.159 2.399 -0.134 1.00 91.94 97 ILE A O 1
ATOM 795 N N . ASP A 1 98 ? -0.560 0.882 -0.613 1.00 92.62 98 ASP A N 1
ATOM 796 C CA . ASP A 1 98 ? -1.447 -0.282 -0.616 1.00 92.62 98 ASP A CA 1
ATOM 797 C C . ASP A 1 98 ? -2.043 -0.541 0.782 1.00 92.62 98 ASP A C 1
ATOM 799 O O . ASP A 1 98 ? -3.258 -0.723 0.923 1.00 92.62 98 ASP A O 1
ATOM 803 N N . ASP A 1 99 ? -1.218 -0.466 1.830 1.00 90.12 99 ASP A N 1
ATOM 804 C CA . ASP A 1 99 ? -1.631 -0.603 3.231 1.00 90.12 99 ASP A CA 1
ATOM 805 C C . ASP A 1 99 ? -2.629 0.505 3.625 1.00 90.12 99 ASP A C 1
ATOM 807 O O . ASP A 1 99 ? -3.676 0.231 4.227 1.00 90.12 99 ASP A O 1
ATOM 811 N N . PHE A 1 100 ? -2.369 1.755 3.223 1.00 89.81 100 PHE A N 1
ATOM 812 C CA . PHE A 1 100 ? -3.277 2.883 3.452 1.00 89.81 100 PHE A CA 1
ATOM 813 C C . PHE A 1 100 ? -4.618 2.701 2.731 1.00 89.81 100 PHE A C 1
ATOM 815 O O . PHE A 1 100 ? -5.683 2.958 3.307 1.00 89.81 100 PHE A O 1
ATOM 822 N N . TYR A 1 101 ? -4.592 2.223 1.484 1.00 92.69 101 TYR A N 1
ATOM 823 C CA . TYR A 1 101 ? -5.806 1.917 0.734 1.00 92.69 101 TYR A CA 1
ATOM 824 C C . TYR A 1 101 ? -6.632 0.832 1.434 1.00 92.69 101 TYR A C 1
ATOM 826 O O . TYR A 1 101 ? -7.849 0.988 1.586 1.00 92.69 101 TYR A O 1
ATOM 834 N N . MET A 1 102 ? -5.988 -0.230 1.924 1.00 91.06 102 MET A N 1
ATOM 835 C CA . MET A 1 102 ? -6.667 -1.292 2.666 1.00 91.06 102 MET A CA 1
ATOM 836 C C . MET A 1 102 ? -7.298 -0.766 3.962 1.00 91.06 102 MET A C 1
ATOM 838 O O . MET A 1 102 ? -8.469 -1.052 4.229 1.00 91.06 102 MET A O 1
ATOM 842 N N . ALA A 1 103 ? -6.583 0.066 4.725 1.00 89.25 103 ALA A N 1
ATOM 843 C CA . ALA A 1 103 ? -7.123 0.712 5.922 1.00 89.25 103 ALA A CA 1
ATOM 844 C C . ALA A 1 103 ? -8.365 1.569 5.607 1.00 89.25 103 ALA A C 1
ATOM 846 O O . ALA A 1 103 ? -9.366 1.503 6.326 1.00 89.25 103 ALA A O 1
ATOM 847 N N . CYS A 1 104 ? -8.353 2.315 4.496 1.00 90.88 104 CYS A N 1
ATOM 848 C CA . CYS A 1 104 ? -9.513 3.082 4.033 1.00 90.88 104 CYS A CA 1
ATOM 849 C C . CYS A 1 104 ? -10.728 2.190 3.737 1.00 90.88 104 CYS A C 1
ATOM 851 O O . CYS A 1 104 ? -11.854 2.551 4.092 1.00 90.88 104 CYS A O 1
ATOM 853 N N . GLN A 1 105 ? -10.530 1.031 3.098 1.00 91.88 105 GLN A N 1
ATOM 854 C CA . GLN A 1 105 ? -11.633 0.101 2.822 1.00 91.88 105 GLN A CA 1
ATOM 855 C C . GLN A 1 105 ? -12.208 -0.492 4.111 1.00 91.88 105 GLN A C 1
ATOM 857 O O . GLN A 1 105 ? -13.427 -0.518 4.276 1.00 91.88 105 GLN A O 1
ATOM 862 N N . LEU A 1 106 ? -11.352 -0.879 5.061 1.00 89.00 106 LEU A N 1
ATOM 863 C CA . LEU A 1 106 ? -11.797 -1.363 6.371 1.00 89.00 106 LEU A CA 1
ATOM 864 C C . LEU A 1 106 ? -12.635 -0.311 7.109 1.00 89.00 106 LEU A C 1
ATOM 866 O O . LEU A 1 106 ? -13.686 -0.636 7.658 1.00 89.00 106 LEU A O 1
ATOM 870 N N . HIS A 1 107 ? -12.226 0.959 7.056 1.00 89.50 107 HIS A N 1
ATOM 871 C CA . HIS A 1 107 ? -12.989 2.054 7.655 1.00 89.50 107 HIS A CA 1
ATOM 872 C C . HIS A 1 107 ? -14.370 2.233 7.013 1.00 89.50 107 HIS A C 1
ATOM 874 O O . HIS A 1 107 ? -15.368 2.420 7.709 1.00 89.50 107 HIS A O 1
ATOM 880 N N . ARG A 1 108 ? -14.457 2.128 5.679 1.00 91.12 108 ARG A N 1
ATOM 881 C CA . ARG A 1 108 ? -15.740 2.176 4.956 1.00 91.12 108 ARG A CA 1
ATOM 882 C C . ARG A 1 108 ? -16.668 1.044 5.369 1.00 91.12 108 ARG A C 1
ATOM 884 O O . ARG A 1 108 ? -17.871 1.261 5.486 1.00 91.12 108 ARG A O 1
ATOM 891 N N . ASP A 1 109 ? -16.123 -0.146 5.579 1.00 90.00 109 ASP A N 1
ATOM 892 C CA . ASP A 1 109 ? -16.912 -1.297 6.006 1.00 90.00 109 ASP A CA 1
ATOM 893 C C . ASP A 1 109 ? -17.389 -1.161 7.454 1.00 90.00 109 ASP A C 1
ATOM 895 O O . ASP A 1 109 ? -18.498 -1.591 7.764 1.00 90.00 109 ASP A O 1
ATOM 899 N N . GLN A 1 110 ? -16.629 -0.480 8.313 1.00 87.25 110 GLN A N 1
ATOM 900 C CA . GLN A 1 110 ? -17.052 -0.185 9.681 1.00 87.25 110 GLN A CA 1
ATOM 901 C C . GLN A 1 110 ? -18.284 0.727 9.736 1.00 87.25 110 GLN A C 1
ATOM 903 O O . GLN A 1 110 ? -19.170 0.486 10.546 1.00 87.25 110 GLN A O 1
ATOM 908 N N . TYR A 1 111 ? -18.406 1.713 8.839 1.00 86.69 111 TYR A N 1
ATOM 909 C CA . TYR A 1 111 ? -19.631 2.523 8.740 1.00 86.69 111 TYR A CA 1
ATOM 910 C C . TYR A 1 111 ? -20.851 1.741 8.243 1.00 86.69 111 TYR A C 1
ATOM 912 O O . TYR A 1 111 ? -21.984 2.153 8.483 1.00 86.69 111 TYR A O 1
ATOM 920 N N . LYS A 1 112 ? -20.636 0.634 7.528 1.00 88.44 112 LYS A N 1
ATOM 921 C CA . LYS A 1 112 ? -21.720 -0.242 7.065 1.00 88.44 112 LYS A CA 1
ATOM 922 C C . LYS A 1 112 ? -22.142 -1.256 8.125 1.00 88.44 112 LYS A C 1
ATOM 924 O O . LYS A 1 112 ? -23.221 -1.833 8.002 1.00 88.44 112 LYS A O 1
ATOM 929 N N . ASP A 1 113 ? -21.303 -1.510 9.128 1.00 85.44 113 ASP A N 1
ATOM 930 C CA . ASP A 1 113 ? -21.594 -2.487 10.170 1.00 85.44 113 ASP A CA 1
ATOM 931 C C . ASP A 1 113 ? -22.601 -1.926 11.178 1.00 85.44 113 ASP A C 1
ATOM 933 O O . ASP A 1 113 ? -22.318 -1.004 11.935 1.00 85.44 113 ASP A O 1
ATOM 937 N N . GLN A 1 114 ? -23.793 -2.518 11.195 1.00 83.25 114 GLN A N 1
ATOM 938 C CA . GLN A 1 114 ? -24.861 -2.183 12.140 1.00 83.25 114 GLN A CA 1
ATOM 939 C C . GLN A 1 114 ? -24.771 -2.991 13.441 1.00 83.25 114 GLN A C 1
ATOM 941 O O . GLN A 1 114 ? -25.437 -2.663 14.418 1.00 83.25 114 GLN A O 1
ATOM 946 N N . VAL A 1 115 ? -23.998 -4.082 13.450 1.00 82.12 115 VAL A N 1
ATOM 947 C CA . VAL A 1 115 ? -23.997 -5.083 14.529 1.00 82.12 115 VAL A CA 1
ATOM 948 C C . VAL A 1 115 ? -22.776 -4.926 15.443 1.00 82.12 115 VAL A C 1
ATOM 950 O O . VAL A 1 115 ? -22.705 -5.577 16.484 1.00 82.12 115 VAL A O 1
ATOM 953 N N . GLY A 1 116 ? -21.809 -4.084 15.062 1.00 78.75 116 GLY A N 1
ATOM 954 C CA . GLY A 1 116 ? -20.603 -3.811 15.847 1.00 78.75 116 GLY A CA 1
ATOM 955 C C . GLY A 1 116 ? -19.708 -5.042 16.019 1.00 78.75 116 GLY A C 1
ATOM 956 O O . GLY A 1 116 ? -19.126 -5.251 17.082 1.00 78.75 116 GLY A O 1
ATOM 957 N N . LYS A 1 117 ? -19.642 -5.908 15.002 1.00 81.19 117 LYS A N 1
ATOM 958 C CA . LYS A 1 117 ? -18.840 -7.146 15.018 1.00 81.19 117 LYS A CA 1
ATOM 959 C C . LYS A 1 117 ? -17.439 -6.950 14.448 1.00 81.19 117 LYS A C 1
ATOM 961 O O . LYS A 1 117 ? -16.569 -7.795 14.683 1.00 81.19 117 LYS A O 1
ATOM 966 N N . LEU A 1 118 ? -17.230 -5.908 13.651 1.00 83.88 118 LEU A N 1
ATOM 967 C CA . LEU A 1 118 ? -15.922 -5.588 13.093 1.00 83.88 118 LEU A CA 1
ATOM 968 C C . LEU A 1 118 ? -14.975 -5.048 14.169 1.00 83.88 118 LEU A C 1
ATOM 970 O O . LEU A 1 118 ? -15.397 -4.451 15.159 1.00 83.88 118 LEU A O 1
ATOM 974 N N . HIS A 1 119 ? -13.679 -5.285 13.977 1.00 79.94 119 HIS A N 1
ATOM 975 C CA . HIS A 1 119 ? -12.656 -4.723 14.852 1.00 79.94 119 HIS A CA 1
ATOM 976 C C . HIS A 1 119 ? -12.681 -3.183 14.778 1.00 79.94 119 HIS A C 1
ATOM 978 O O . HIS A 1 119 ? -12.630 -2.648 13.671 1.00 79.94 119 HIS A O 1
ATOM 984 N N . PRO A 1 120 ? -12.709 -2.460 15.914 1.00 79.19 120 PRO A N 1
ATOM 985 C CA . PRO A 1 120 ? -12.772 -1.004 15.903 1.00 79.19 120 PRO A CA 1
ATOM 986 C C . PRO A 1 120 ? -11.490 -0.400 15.320 1.00 79.19 120 PRO A C 1
ATOM 988 O O . PRO A 1 120 ? -10.380 -0.685 15.773 1.00 79.19 120 PRO A O 1
ATOM 991 N N . LEU A 1 121 ? -11.648 0.441 14.303 1.00 82.31 121 LEU A N 1
ATOM 992 C CA . LEU A 1 121 ? -10.580 1.197 13.660 1.00 82.31 121 LEU A CA 1
ATOM 993 C C . LEU A 1 121 ? -10.554 2.637 14.195 1.00 82.31 121 LEU A C 1
ATOM 995 O O . LEU A 1 121 ? -11.443 3.431 13.891 1.00 82.31 121 LEU A O 1
ATOM 999 N N . ASP A 1 122 ? -9.525 2.982 14.975 1.00 82.25 122 ASP A N 1
ATOM 1000 C CA . ASP A 1 122 ? -9.333 4.339 15.523 1.00 82.25 122 ASP A CA 1
ATOM 1001 C C . ASP A 1 122 ? -8.372 5.194 14.686 1.00 82.25 122 ASP A C 1
ATOM 1003 O O . ASP A 1 122 ? -8.134 6.351 15.006 1.00 82.25 122 ASP A O 1
ATOM 1007 N N . TYR A 1 123 ? -7.809 4.639 13.608 1.00 84.44 123 TYR A N 1
ATOM 1008 C CA . TYR A 1 123 ? -6.776 5.299 12.802 1.00 84.44 123 TYR A CA 1
ATOM 1009 C C . TYR A 1 123 ? -7.223 6.638 12.193 1.00 84.44 123 TYR A C 1
ATOM 1011 O O . TYR A 1 123 ? -6.437 7.573 12.115 1.00 84.44 123 TYR A O 1
ATOM 1019 N N . PHE A 1 124 ? -8.489 6.735 11.778 1.00 85.94 124 PHE A N 1
ATOM 1020 C CA . PHE A 1 124 ? -9.050 7.935 11.146 1.00 85.94 124 PHE A CA 1
ATOM 1021 C C . PHE A 1 124 ? -9.746 8.880 12.132 1.00 85.94 124 PHE A C 1
ATOM 1023 O O . PHE A 1 124 ? -10.344 9.873 11.715 1.00 85.94 124 PHE A O 1
ATOM 1030 N N . LYS A 1 125 ? -9.715 8.570 13.432 1.00 84.56 125 LYS A N 1
ATOM 1031 C CA . LYS A 1 125 ? -10.267 9.452 14.460 1.00 84.56 125 LYS A CA 1
ATOM 1032 C C . LYS A 1 125 ? -9.245 10.526 14.811 1.00 84.56 125 LYS A C 1
ATOM 1034 O O . LYS A 1 125 ? -8.040 10.321 14.694 1.00 84.56 125 LYS A O 1
ATOM 1039 N N . THR A 1 126 ? -9.741 11.675 15.256 1.00 82.19 126 THR A N 1
ATOM 1040 C CA . THR A 1 126 ? -8.892 12.713 15.839 1.00 82.19 126 THR A CA 1
ATOM 1041 C C . THR A 1 126 ? -8.137 12.136 17.026 1.00 82.19 126 THR A C 1
ATOM 1043 O O . THR A 1 126 ? -8.739 11.484 17.879 1.00 82.19 126 THR A O 1
ATOM 1046 N N . THR A 1 127 ? -6.829 12.367 17.062 1.00 82.38 127 THR A N 1
ATOM 1047 C CA . THR A 1 127 ? -5.987 11.986 18.192 1.00 82.38 127 THR A CA 1
ATOM 1048 C C . THR A 1 127 ? -6.388 12.772 19.435 1.00 82.38 127 THR A C 1
ATOM 1050 O O . THR A 1 127 ? -6.818 13.922 19.341 1.00 82.38 127 THR A O 1
ATOM 1053 N N . ASP A 1 128 ? -6.201 12.168 20.607 1.00 84.62 128 ASP A N 1
ATOM 1054 C CA . ASP A 1 128 ? -6.502 12.824 21.885 1.00 84.62 128 ASP A CA 1
ATOM 1055 C C . ASP A 1 128 ? -5.590 14.040 22.132 1.00 84.62 128 ASP A C 1
ATOM 1057 O O . ASP A 1 128 ? -5.957 14.980 22.837 1.00 84.62 128 ASP A O 1
ATOM 1061 N N . TYR A 1 129 ? -4.404 14.045 21.511 1.00 86.38 129 TYR A N 1
ATOM 1062 C CA . TYR A 1 129 ? -3.402 15.101 21.629 1.00 86.38 129 TYR A CA 1
ATOM 1063 C C . TYR A 1 129 ? -3.015 15.678 20.261 1.00 86.38 129 TYR A C 1
ATOM 1065 O O . TYR A 1 129 ? -2.890 14.955 19.272 1.00 86.38 129 TYR A O 1
ATOM 1073 N N . THR A 1 130 ? -2.752 16.986 20.222 1.00 83.62 130 THR A N 1
ATOM 1074 C CA . THR A 1 130 ? -2.486 17.778 19.004 1.00 83.62 130 THR A CA 1
ATOM 1075 C C . THR A 1 130 ? -1.194 17.428 18.263 1.00 83.62 130 THR A C 1
ATOM 1077 O O . THR A 1 130 ? -1.068 17.757 17.088 1.00 83.62 130 THR A O 1
ATOM 1080 N N . TYR A 1 131 ? -0.242 16.759 18.917 1.00 85.25 131 TYR A N 1
ATOM 1081 C CA . TYR A 1 131 ? 1.071 16.419 18.345 1.00 85.25 131 TYR A CA 1
ATOM 1082 C C . TYR A 1 131 ? 1.375 14.921 18.386 1.00 85.25 131 TYR A C 1
ATOM 1084 O O . TYR A 1 131 ? 2.524 14.507 18.236 1.00 85.25 131 TYR A O 1
ATOM 1092 N N . GLN A 1 132 ? 0.361 14.096 18.633 1.00 83.62 132 GLN A N 1
ATOM 1093 C CA . GLN A 1 132 ? 0.544 12.657 18.621 1.00 83.62 132 GLN A CA 1
ATOM 1094 C C . GLN A 1 132 ? 0.614 12.171 17.174 1.00 83.62 132 GLN A C 1
ATOM 1096 O O . GLN A 1 132 ? -0.315 12.373 16.395 1.00 83.62 132 GLN A O 1
ATOM 1101 N N . CYS A 1 133 ? 1.718 11.515 16.817 1.00 79.44 133 CYS A N 1
ATOM 1102 C CA . CYS A 1 133 ? 1.825 10.839 15.531 1.00 79.44 133 CYS A CA 1
ATOM 1103 C C . CYS A 1 133 ? 0.733 9.771 15.415 1.00 79.44 133 CYS A C 1
ATOM 1105 O O . CYS A 1 133 ? 0.451 9.053 16.381 1.00 79.44 133 CYS A O 1
ATOM 1107 N N . ALA A 1 134 ? 0.143 9.645 14.226 1.00 73.69 134 ALA A N 1
ATOM 1108 C CA . ALA A 1 134 ? -0.816 8.585 13.961 1.00 73.69 134 ALA A CA 1
ATOM 1109 C C . ALA A 1 134 ? -0.153 7.210 14.197 1.00 73.69 134 ALA A C 1
ATOM 1111 O O . ALA A 1 134 ? 0.994 7.010 13.785 1.00 73.69 134 ALA A O 1
ATOM 1112 N N . PRO A 1 135 ? -0.837 6.266 14.866 1.00 76.12 135 PRO A N 1
ATOM 1113 C CA . PRO A 1 135 ? -0.297 4.929 15.088 1.00 76.12 135 PRO A CA 1
ATOM 1114 C C . PRO A 1 135 ? -0.156 4.177 13.758 1.00 76.12 135 PRO A C 1
ATOM 1116 O O . PRO A 1 135 ? -0.977 4.367 12.863 1.00 76.12 135 PRO A O 1
ATOM 1119 N N . ASP A 1 136 ? 0.843 3.296 13.646 1.00 80.38 136 ASP A N 1
ATOM 1120 C CA . ASP A 1 136 ? 1.043 2.470 12.449 1.00 80.38 136 ASP A CA 1
ATOM 1121 C C . ASP A 1 136 ? -0.219 1.631 12.149 1.00 80.38 136 ASP A C 1
ATOM 1123 O O . ASP A 1 136 ? -0.644 0.827 12.995 1.00 80.38 136 ASP A O 1
ATOM 1127 N N . PRO A 1 137 ? -0.858 1.811 10.974 1.00 76.44 137 PRO A N 1
ATOM 1128 C CA . PRO A 1 137 ? -2.054 1.057 10.637 1.00 76.44 137 PRO A CA 1
ATOM 1129 C C . PRO A 1 137 ? -1.752 -0.432 10.430 1.00 76.44 137 PRO A C 1
ATOM 1131 O O . PRO A 1 137 ? -2.621 -1.272 10.700 1.00 76.44 137 PRO A O 1
ATOM 1134 N N . THR A 1 138 ? -0.535 -0.773 9.996 1.00 79.44 138 THR A N 1
ATOM 1135 C CA . THR A 1 138 ? -0.180 -2.122 9.551 1.00 79.44 138 THR A CA 1
ATOM 1136 C C . THR A 1 138 ? -0.085 -3.102 10.711 1.00 79.44 138 THR A C 1
ATOM 1138 O O . THR A 1 138 ? -0.767 -4.133 10.697 1.00 79.44 138 THR A O 1
ATOM 1141 N N . THR A 1 139 ? 0.665 -2.764 11.761 1.00 77.75 139 THR A N 1
ATOM 1142 C CA . THR A 1 139 ? 0.770 -3.626 12.953 1.00 77.75 139 THR A CA 1
ATOM 1143 C C . THR A 1 139 ? -0.545 -3.761 13.718 1.00 77.75 139 THR A C 1
ATOM 1145 O O . THR A 1 139 ? -0.856 -4.847 14.205 1.00 77.75 139 THR A O 1
ATOM 1148 N N . LYS A 1 140 ? -1.340 -2.689 13.837 1.00 77.75 140 LYS A N 1
ATOM 1149 C CA . LYS A 1 140 ? -2.548 -2.708 14.680 1.00 77.75 140 LYS A CA 1
ATOM 1150 C C . LYS A 1 140 ? -3.767 -3.309 13.978 1.00 77.75 140 LYS A C 1
ATOM 1152 O O . LYS A 1 140 ? -4.508 -4.066 14.606 1.00 77.75 140 LYS A O 1
ATOM 1157 N N . TYR A 1 141 ? -4.001 -2.981 12.708 1.00 80.69 141 TYR A N 1
ATOM 1158 C CA . TYR A 1 141 ? -5.263 -3.311 12.032 1.00 80.69 141 TYR A CA 1
ATOM 1159 C C . TYR A 1 141 ? -5.104 -4.316 10.899 1.00 80.69 141 TYR A C 1
ATOM 1161 O O . TYR A 1 141 ? -5.960 -5.183 10.756 1.00 80.69 141 TYR A O 1
ATOM 1169 N N . LEU A 1 142 ? -4.025 -4.234 10.117 1.00 83.25 142 LEU A N 1
ATOM 1170 C CA . LEU A 1 142 ? -3.846 -5.115 8.956 1.00 83.25 142 LEU A CA 1
ATOM 1171 C C . LEU A 1 142 ? -3.393 -6.524 9.368 1.00 83.25 142 LEU A C 1
ATOM 1173 O O . LEU A 1 142 ? -3.763 -7.499 8.721 1.00 83.25 142 LEU A O 1
ATOM 1177 N N . GLN A 1 143 ? -2.644 -6.644 10.467 1.00 83.62 143 GLN A N 1
ATOM 1178 C CA . GLN A 1 143 ? -2.240 -7.938 11.025 1.00 83.62 143 GLN A CA 1
ATOM 1179 C C . GLN A 1 143 ? -3.327 -8.592 11.904 1.00 83.62 143 GLN A C 1
ATOM 1181 O O . GLN A 1 143 ? -3.292 -9.799 12.147 1.00 83.62 143 GLN A O 1
ATOM 1186 N N . SER A 1 144 ? -4.297 -7.807 12.377 1.00 79.25 144 SER A N 1
ATOM 1187 C CA . SER A 1 144 ? -5.374 -8.270 13.255 1.00 79.25 144 SER A CA 1
ATOM 1188 C C . SER A 1 144 ? -6.512 -8.938 12.471 1.00 79.25 144 SER A C 1
ATOM 1190 O O . SER A 1 144 ? -6.778 -8.578 11.323 1.00 79.25 144 SER A O 1
ATOM 1192 N N . PRO A 1 145 ? -7.242 -9.901 13.069 1.00 81.81 145 PRO A N 1
ATOM 1193 C CA . PRO A 1 145 ? -8.415 -10.475 12.426 1.00 81.81 145 PRO A CA 1
ATOM 1194 C C . PRO A 1 145 ? -9.495 -9.406 12.220 1.00 81.81 145 PRO A C 1
ATOM 1196 O O . PRO A 1 145 ? -9.776 -8.592 13.098 1.00 81.81 145 PRO A O 1
ATOM 1199 N N . ARG A 1 146 ? -10.151 -9.451 11.056 1.00 76.12 146 ARG A N 1
ATOM 1200 C CA . ARG A 1 146 ? -11.178 -8.476 10.649 1.00 76.12 146 ARG A CA 1
ATOM 1201 C C . ARG A 1 146 ? -12.389 -8.422 11.589 1.00 76.12 146 ARG A C 1
ATOM 1203 O O . ARG A 1 146 ? -12.999 -7.369 11.765 1.00 76.12 146 ARG A O 1
ATOM 1210 N N . PHE A 1 147 ? -12.749 -9.561 12.174 1.00 77.69 147 PHE A N 1
ATOM 1211 C CA . PHE A 1 147 ? -13.833 -9.661 13.145 1.00 77.69 147 PHE A CA 1
ATOM 1212 C C . PHE A 1 147 ? -13.278 -9.613 14.560 1.00 77.69 147 PHE A C 1
ATOM 1214 O O . PHE A 1 147 ? -12.252 -10.232 14.850 1.00 77.69 147 PHE A O 1
ATOM 1221 N N . TYR A 1 148 ? -13.991 -8.927 15.451 1.00 67.31 148 TYR A N 1
ATOM 1222 C CA . TYR A 1 148 ? -13.652 -8.903 16.863 1.00 67.31 148 TYR A CA 1
ATOM 1223 C C . TYR A 1 148 ? -13.786 -10.313 17.453 1.00 67.31 148 TYR A C 1
ATOM 1225 O O . TYR A 1 148 ? -14.887 -10.820 17.684 1.00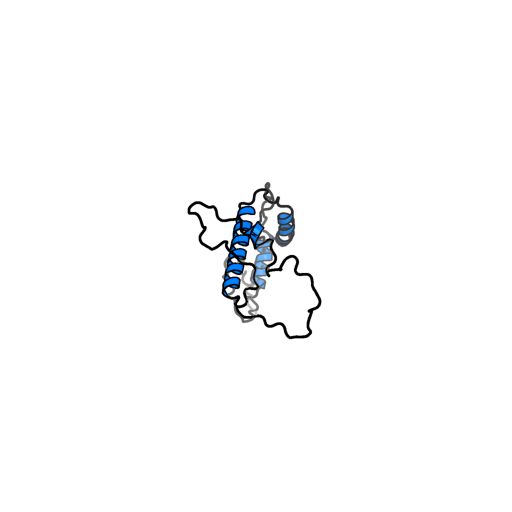 67.31 148 TYR A O 1
ATOM 1233 N N . VAL A 1 149 ? -12.650 -10.965 17.691 1.00 62.97 149 VAL A N 1
ATOM 1234 C CA . VAL A 1 149 ? -12.594 -12.235 18.412 1.00 62.97 149 VAL A CA 1
ATOM 1235 C C . VAL A 1 149 ? -12.473 -11.900 19.893 1.00 62.97 149 VAL A C 1
ATOM 1237 O O . VAL A 1 149 ? -11.441 -11.394 20.332 1.00 62.97 149 VAL A O 1
ATOM 1240 N N . LYS A 1 150 ? -13.517 -12.180 20.687 1.00 61.97 150 LYS A N 1
ATOM 1241 C CA . LYS A 1 150 ? -13.399 -12.132 22.152 1.00 61.97 150 LYS A CA 1
ATOM 1242 C C . LYS A 1 150 ? -12.332 -13.140 22.579 1.00 61.97 150 LYS A C 1
ATOM 1244 O O . LYS A 1 150 ? -12.573 -14.346 22.594 1.00 61.97 150 LYS A O 1
ATOM 1249 N N . TYR A 1 151 ? -11.147 -12.643 22.919 1.00 49.69 151 TYR A N 1
ATOM 1250 C CA . TYR A 1 151 ? -10.091 -13.462 23.500 1.00 49.69 151 TYR A CA 1
ATOM 1251 C C . TYR A 1 151 ? -10.620 -14.090 24.799 1.00 49.69 151 TYR A C 1
ATOM 1253 O O . TYR A 1 151 ? -11.126 -13.382 25.667 1.00 49.69 151 TYR A O 1
ATOM 1261 N N . LYS A 1 152 ? -10.491 -15.416 24.938 1.00 52.28 152 LYS A N 1
ATOM 1262 C CA . LYS A 1 152 ? -10.857 -16.184 26.146 1.00 52.28 152 LYS A CA 1
ATOM 1263 C C . LYS A 1 152 ? -12.353 -16.235 26.507 1.00 52.28 152 LYS A C 1
ATOM 1265 O O . LYS A 1 152 ? -12.675 -16.344 27.686 1.00 52.28 152 LYS A O 1
ATOM 1270 N N . SER A 1 153 ? -13.278 -16.230 25.545 1.00 57.00 153 SER A N 1
ATOM 1271 C CA . SER A 1 153 ? -14.600 -16.826 25.802 1.00 57.00 153 SER A CA 1
ATOM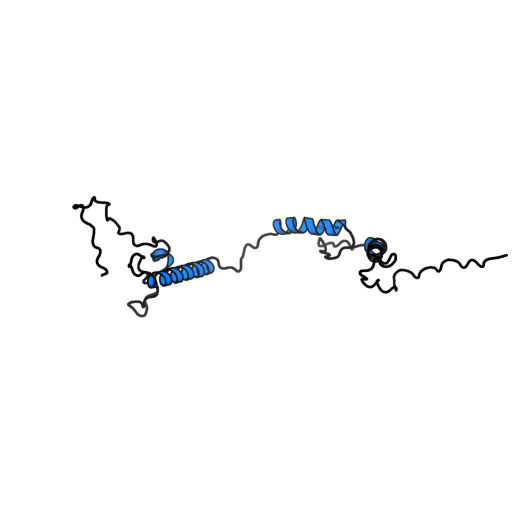 1272 C C . SER A 1 153 ? -14.541 -18.310 25.427 1.00 57.00 153 SER A C 1
ATOM 1274 O O . SER A 1 153 ? -14.705 -18.616 24.242 1.00 57.00 153 SER A O 1
ATOM 1276 N N . PRO A 1 154 ? -14.241 -19.236 26.363 1.00 60.12 154 PRO A N 1
ATOM 1277 C CA . PRO A 1 154 ? -14.330 -20.656 26.049 1.00 60.12 154 PRO A CA 1
ATOM 1278 C C . PRO A 1 154 ? -15.728 -20.963 25.502 1.00 60.12 154 PRO A C 1
ATOM 1280 O O . PRO A 1 154 ? -16.711 -20.349 25.925 1.00 60.12 154 PRO A O 1
ATOM 1283 N N . GLN A 1 155 ? -15.825 -21.899 24.556 1.00 62.62 155 GLN A N 1
ATOM 1284 C CA . GLN A 1 155 ? -17.112 -22.502 24.222 1.00 62.62 155 GLN A CA 1
ATOM 1285 C C . GLN A 1 155 ? -17.575 -23.284 25.451 1.00 62.62 155 GLN A C 1
ATOM 1287 O O . GLN A 1 155 ? -17.211 -24.439 25.646 1.00 62.62 155 GLN A O 1
ATOM 1292 N N . VAL A 1 156 ? -18.322 -22.618 26.326 1.00 70.88 156 VAL A N 1
ATOM 1293 C CA . VAL A 1 156 ? -19.005 -23.261 27.443 1.00 70.88 156 VAL A CA 1
ATOM 1294 C C . VAL A 1 156 ? -20.390 -23.647 26.955 1.00 70.88 156 VAL A C 1
ATOM 1296 O O . VAL A 1 156 ? -21.048 -22.866 26.260 1.00 70.88 156 VAL A O 1
ATOM 1299 N N . LEU A 1 157 ? -20.830 -24.852 27.310 1.00 73.75 157 LEU A N 1
ATOM 1300 C CA . LEU A 1 157 ? -22.226 -25.231 27.141 1.00 73.75 157 LEU A CA 1
ATOM 1301 C C . LEU A 1 157 ? -23.103 -24.205 27.875 1.00 73.75 157 LEU A C 1
ATOM 1303 O O . LEU A 1 157 ? -22.757 -23.796 28.988 1.00 73.75 157 LEU A O 1
ATOM 1307 N N . PRO A 1 158 ? -24.206 -23.749 27.264 1.00 72.56 158 PRO A N 1
ATOM 1308 C CA . PRO A 1 158 ? -25.081 -22.801 27.925 1.00 72.56 158 PRO A CA 1
ATOM 1309 C C . PRO A 1 158 ? -25.685 -23.468 29.171 1.00 72.56 158 PRO A C 1
ATOM 1311 O O . PRO A 1 158 ? -26.101 -24.623 29.124 1.00 72.56 158 PRO A O 1
ATOM 1314 N N . LEU A 1 159 ? -25.717 -22.741 30.294 1.00 74.62 159 LEU A N 1
ATOM 1315 C CA . LEU A 1 159 ? -26.310 -23.227 31.550 1.00 74.62 159 LEU A CA 1
ATOM 1316 C C . LEU A 1 159 ? -27.814 -23.515 31.414 1.00 74.62 159 LEU A C 1
ATOM 1318 O O . LEU A 1 159 ? -28.363 -24.288 32.193 1.00 74.62 159 LEU A O 1
ATOM 1322 N N . SER A 1 160 ? -28.473 -22.910 30.423 1.00 79.38 160 SER A N 1
ATOM 1323 C CA . SER A 1 160 ? -29.872 -23.150 30.087 1.00 79.38 160 SER A CA 1
ATOM 1324 C C . SER A 1 160 ? -30.046 -23.379 28.583 1.00 79.38 160 SER A C 1
ATOM 1326 O O . SER A 1 160 ? -29.281 -22.883 27.759 1.00 79.38 160 SER A O 1
ATOM 1328 N N . LEU A 1 161 ? -31.090 -24.121 28.214 1.00 81.38 161 LEU A N 1
ATOM 1329 C CA . LEU A 1 161 ? -31.517 -24.322 26.821 1.00 81.38 161 LEU A CA 1
ATOM 1330 C C . LEU A 1 161 ? -32.287 -23.114 26.256 1.00 81.38 161 LEU A C 1
ATOM 1332 O O . LEU A 1 161 ? -32.851 -23.185 25.164 1.00 81.38 161 LEU A O 1
ATOM 1336 N N . GLU A 1 162 ? -32.352 -22.011 27.000 1.00 81.06 162 GLU A N 1
ATOM 1337 C CA . GLU A 1 162 ? -33.099 -20.829 26.597 1.00 81.06 162 GLU A CA 1
ATOM 1338 C C . GLU A 1 162 ? -32.401 -20.080 25.460 1.00 81.06 162 GLU A C 1
ATOM 1340 O O . GLU A 1 162 ? -31.179 -20.103 25.280 1.00 81.06 162 GLU A O 1
ATOM 1345 N N . ARG A 1 163 ? -33.204 -19.381 24.658 1.00 74.31 163 ARG A N 1
ATOM 1346 C CA . ARG A 1 163 ? -32.701 -18.610 23.526 1.00 74.31 163 ARG A CA 1
ATOM 1347 C C . ARG A 1 163 ? -31.929 -17.399 24.049 1.00 74.31 163 ARG A C 1
ATOM 1349 O O . ARG A 1 163 ? -32.503 -16.547 24.719 1.00 74.31 163 ARG A O 1
ATOM 1356 N N . SER A 1 164 ? -30.643 -17.284 23.706 1.00 68.44 164 SER A N 1
ATOM 1357 C CA . SER A 1 164 ? -29.873 -16.087 24.070 1.00 68.44 164 SER A CA 1
ATOM 1358 C C . SER A 1 164 ? -30.464 -14.842 23.396 1.00 68.44 164 SER A C 1
ATOM 1360 O O . SER A 1 164 ? -30.521 -14.745 22.168 1.00 68.44 164 SER A O 1
ATOM 1362 N N . TYR A 1 165 ? -30.924 -13.891 24.205 1.00 74.81 165 TYR A N 1
ATOM 1363 C CA . TYR A 1 165 ? -31.332 -12.571 23.744 1.00 74.81 165 TYR A CA 1
ATOM 1364 C C . TYR A 1 165 ? -30.106 -11.656 23.749 1.00 74.81 165 TYR A C 1
ATOM 1366 O O . TYR A 1 165 ? -29.473 -11.461 24.785 1.00 74.81 165 TYR A O 1
ATOM 1374 N N . LYS A 1 166 ? -29.747 -11.109 22.585 1.00 66.25 166 LYS A N 1
ATOM 1375 C CA . LYS A 1 166 ? -28.760 -10.030 22.485 1.00 66.25 166 LYS A CA 1
ATOM 1376 C C . LYS A 1 166 ? -29.515 -8.739 22.222 1.00 66.25 166 LYS A C 1
ATOM 1378 O O . LYS A 1 166 ? -30.091 -8.581 21.148 1.00 66.25 166 LYS A O 1
ATOM 1383 N N . SER A 1 167 ? -29.534 -7.856 23.215 1.00 54.66 167 SER A N 1
ATOM 1384 C CA . SER A 1 167 ? -30.066 -6.505 23.062 1.00 54.66 167 SER A CA 1
ATOM 1385 C C . SER A 1 167 ? -29.160 -5.671 22.147 1.00 54.66 167 SER A C 1
ATOM 1387 O O . SER A 1 167 ? -27.943 -5.848 22.197 1.00 54.66 167 SER A O 1
ATOM 1389 N N . PRO A 1 168 ? -29.718 -4.753 21.344 1.00 56.41 168 PRO A N 1
ATOM 1390 C CA . PRO A 1 168 ? -28.968 -3.931 20.391 1.00 56.41 168 PRO A CA 1
ATOM 1391 C C . PRO A 1 168 ? -28.278 -2.698 21.021 1.00 56.41 168 PRO A C 1
ATOM 1393 O O . PRO A 1 168 ? -28.341 -1.617 20.443 1.00 56.41 168 PRO A O 1
ATOM 1396 N N . PHE A 1 169 ? -27.638 -2.835 22.186 1.00 41.03 169 PHE A N 1
ATOM 1397 C CA . PHE A 1 169 ? -26.906 -1.738 22.841 1.00 41.03 169 PHE A CA 1
ATOM 1398 C C . PHE A 1 169 ? -25.424 -2.066 22.993 1.00 41.03 169 PHE A C 1
ATOM 1400 O O . PHE A 1 169 ? -25.127 -3.208 23.419 1.00 41.03 169 PHE A O 1
#

InterPro domains:
  IPR052329 Ciliary Microtubule Inner Protein 2C [PTHR34924] (2-158)

Radius of gyration: 39.19 Å; chains: 1; bounding box: 64×43×130 Å

Sequence (169 aa):
MNPTHYPPAITPGFMGVSPPHSSTYRDPNGSMSYFQNYRNEHLSRMHSLPYEWGDIHIEYTPKADIALLNKVNNLDKFIRMPQSRFTMLDVGRQKEIDDFYMACQLHRDQYKDQVGKLHPLDYFKTTDYTYQCAPDPTTKYLQSPRFYVKYKSPQVLPLSLERSYKSPF

pLDDT: mean 71.01, std 13.64, range [35.12, 92.81]

Secondary structure (DSSP, 8-state):
-----PPPP-PPPSTTPPPPP--SS--TTSSTHHHHHHIIIIITT-PPPPPTTS----TT-S-HHHHHHHHHHHHHHHHHSPPPS--S--HHHHHHHHHHHHHHHHHHHHHH-SS--BPP--TTSPPSSTTPPPPPHIIIIISS-SB---TT---PPPSSSSPPP----

Foldseek 3Di:
DDDDDDPPPPDPDPPDDDQQDPDPDPDVPRDPVNVVVCLVPPLVPDDDDDDPVDDDPDVDRSDPVSNVVSVVVVVVCVVPPDDDPDDPDDPVVVVVVVLVVVLVVLVVVCVVDQQNFFDDDCQPPDDPDPPDDRDDCCVPPVPDDGTDDPPPPPPDDDPDPDDDDDDSD

Organism: Tribolium castaneum (NCBI:txid7070)